Protein AF-A0A2K4G6V0-F1 (afdb_monomer)

Secondary structure (DSSP, 8-state):
--HHHHHHHHHHHHTT-S----STT--TTTTHHHHHTTS----

Mean predicted aligned error: 9.3 Å

Solvent-accessible surface area (backbone atoms only — not comparable to full-atom values): 2909 Å² total; per-residue (Å²): 127,76,61,62,32,56,51,55,31,54,50,38,48,76,74,64,50,93,76,70,87,57,49,99,80,67,50,88,73,65,62,47,73,68,60,53,71,78,70,76,74,86,133

Structure (mmCIF, N/CA/C/O backbone):
data_AF-A0A2K4G6V0-F1
#
_entry.id   AF-A0A2K4G6V0-F1
#
loop_
_atom_site.group_PDB
_atom_site.id
_atom_site.type_symbol
_atom_site.label_atom_id
_atom_site.label_alt_id
_atom_site.label_comp_id
_atom_site.label_asym_id
_atom_site.label_entity_id
_atom_site.label_seq_id
_atom_site.pdbx_PDB_ins_code
_atom_site.Cartn_x
_atom_site.Cartn_y
_atom_site.Cartn_z
_atom_site.occupancy
_atom_site.B_iso_or_equiv
_atom_site.auth_seq_id
_atom_site.auth_comp_id
_atom_site.auth_asym_id
_atom_site.auth_atom_id
_atom_site.pdbx_PDB_model_num
ATOM 1 N N . HIS A 1 1 ? 11.521 -9.318 -8.778 1.00 60.06 1 HIS A N 1
ATOM 2 C CA . HIS A 1 1 ? 10.417 -9.960 -8.044 1.00 60.06 1 HIS A CA 1
ATOM 3 C C . HIS A 1 1 ? 9.493 -8.858 -7.531 1.00 60.06 1 HIS A C 1
ATOM 5 O O . HIS A 1 1 ? 9.828 -8.227 -6.537 1.00 60.06 1 HIS A O 1
ATOM 11 N N . PRO A 1 2 ? 8.429 -8.504 -8.266 1.00 62.69 2 PRO A N 1
ATOM 12 C CA . PRO A 1 2 ? 7.432 -7.528 -7.807 1.00 62.69 2 PRO A CA 1
ATOM 13 C C . PRO A 1 2 ? 6.542 -8.080 -6.673 1.00 62.69 2 PRO A C 1
ATOM 15 O O . PRO A 1 2 ? 5.924 -7.313 -5.940 1.00 62.69 2 PRO A O 1
ATOM 18 N N . ASP A 1 3 ? 6.547 -9.398 -6.485 1.00 79.25 3 ASP A N 1
ATOM 19 C CA . ASP A 1 3 ? 5.645 -10.146 -5.602 1.00 79.25 3 ASP A CA 1
ATOM 20 C C . ASP A 1 3 ? 5.934 -9.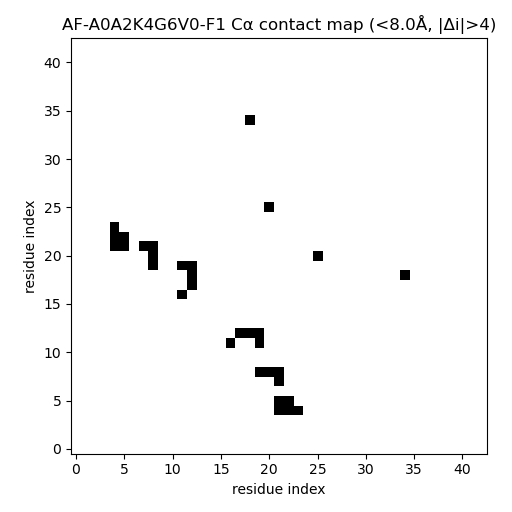931 -4.107 1.00 79.25 3 ASP A C 1
ATOM 22 O O . ASP A 1 3 ? 5.045 -10.050 -3.268 1.00 79.25 3 ASP A O 1
ATOM 26 N N . THR A 1 4 ? 7.168 -9.563 -3.753 1.00 87.38 4 THR A N 1
ATOM 27 C CA . THR A 1 4 ? 7.537 -9.250 -2.364 1.00 87.38 4 THR A CA 1
ATOM 28 C C . THR A 1 4 ? 6.782 -8.037 -1.841 1.00 87.38 4 THR A C 1
ATOM 30 O O . THR A 1 4 ? 6.376 -8.028 -0.683 1.00 87.38 4 THR A O 1
ATOM 33 N N . PHE A 1 5 ? 6.537 -7.027 -2.683 1.00 91.38 5 PHE A N 1
ATOM 34 C CA . PHE A 1 5 ? 5.766 -5.857 -2.266 1.00 91.38 5 PHE A CA 1
ATOM 35 C C . PHE A 1 5 ? 4.306 -6.208 -1.967 1.00 91.38 5 PHE A C 1
ATOM 37 O O . PHE A 1 5 ? 3.758 -5.683 -0.996 1.00 91.38 5 PHE A O 1
ATOM 44 N N . ALA A 1 6 ? 3.710 -7.121 -2.742 1.00 90.81 6 ALA A N 1
ATOM 45 C CA . ALA A 1 6 ? 2.360 -7.623 -2.495 1.00 90.81 6 ALA A CA 1
ATOM 46 C C . ALA A 1 6 ? 2.284 -8.374 -1.157 1.00 90.81 6 ALA A C 1
ATOM 48 O O . ALA A 1 6 ? 1.429 -8.060 -0.332 1.00 90.81 6 ALA A O 1
ATOM 49 N N . TRP A 1 7 ? 3.248 -9.261 -0.891 1.00 94.06 7 TRP A N 1
ATOM 50 C CA . TRP A 1 7 ? 3.327 -9.978 0.383 1.00 94.06 7 TRP A CA 1
ATOM 51 C C . TRP A 1 7 ? 3.429 -9.027 1.588 1.00 94.06 7 TRP A C 1
ATOM 53 O O . TRP A 1 7 ? 2.668 -9.153 2.543 1.00 94.06 7 TRP A O 1
ATOM 63 N N . PHE A 1 8 ? 4.300 -8.013 1.527 1.00 92.94 8 PHE A N 1
ATOM 64 C CA . PHE A 1 8 ? 4.409 -7.017 2.602 1.00 92.94 8 PHE A CA 1
ATOM 65 C C . PHE A 1 8 ? 3.116 -6.217 2.818 1.00 92.94 8 PHE A C 1
ATOM 67 O O . PHE A 1 8 ? 2.796 -5.873 3.957 1.00 92.94 8 PHE A O 1
ATOM 74 N N . ALA A 1 9 ? 2.372 -5.913 1.748 1.00 92.56 9 ALA A N 1
ATOM 75 C CA . ALA A 1 9 ? 1.086 -5.235 1.876 1.00 92.56 9 ALA A CA 1
ATOM 76 C C . ALA A 1 9 ? 0.068 -6.114 2.616 1.00 92.56 9 ALA A C 1
ATOM 78 O O . ALA A 1 9 ? -0.567 -5.653 3.565 1.00 92.56 9 ALA A O 1
ATOM 79 N N . GLU A 1 10 ? -0.048 -7.381 2.216 1.00 94.75 10 GLU A N 1
ATOM 80 C CA . GLU A 1 10 ? -0.942 -8.357 2.845 1.00 94.75 10 GLU A CA 1
ATOM 81 C C . GLU A 1 10 ? -0.626 -8.563 4.329 1.00 94.75 10 GLU A C 1
ATOM 83 O O . GLU A 1 10 ? -1.538 -8.543 5.158 1.00 94.75 10 GLU A O 1
ATOM 88 N N . GLU A 1 11 ? 0.652 -8.709 4.685 1.00 97.00 11 GLU A N 1
ATOM 89 C CA . GLU A 1 11 ? 1.065 -8.861 6.083 1.00 97.00 11 GLU A CA 1
ATOM 90 C C . GLU A 1 11 ? 0.746 -7.614 6.917 1.00 97.00 11 GLU A C 1
ATOM 92 O O . GLU A 1 11 ? 0.225 -7.734 8.025 1.00 97.00 11 GLU A O 1
ATOM 97 N N . GLY A 1 12 ? 0.955 -6.409 6.375 1.00 94.62 12 GLY A N 1
ATOM 98 C CA . GLY A 1 12 ? 0.577 -5.170 7.060 1.00 94.62 12 GLY A CA 1
ATOM 99 C C . GLY A 1 12 ? -0.924 -5.099 7.367 1.00 94.62 12 GLY A C 1
ATOM 100 O O . GLY A 1 12 ? -1.322 -4.712 8.470 1.00 94.62 12 GLY A O 1
ATOM 101 N N . TYR A 1 13 ? -1.773 -5.536 6.434 1.00 94.12 13 TYR A N 1
ATOM 102 C CA . TYR A 1 1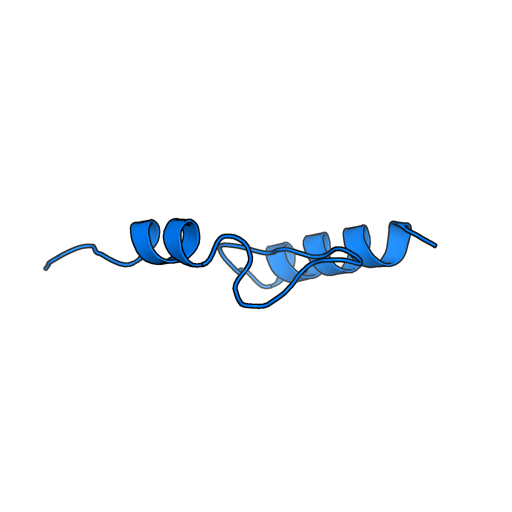3 ? -3.214 -5.596 6.681 1.00 94.12 13 TYR A CA 1
ATOM 103 C C . TYR A 1 13 ? -3.583 -6.662 7.721 1.00 94.12 13 TYR A C 1
ATOM 105 O O . TYR A 1 13 ? -4.413 -6.392 8.589 1.00 94.12 13 TYR A O 1
ATOM 113 N N . LYS A 1 14 ? -2.928 -7.833 7.712 1.00 96.38 14 LYS A N 1
ATOM 114 C CA . LYS A 1 14 ? -3.121 -8.877 8.742 1.00 96.38 14 LYS A CA 1
ATOM 115 C C . LYS A 1 14 ? -2.718 -8.410 10.143 1.00 96.38 14 LYS A C 1
ATOM 117 O O . LYS A 1 14 ? -3.331 -8.828 11.121 1.00 96.38 14 LYS A O 1
ATOM 122 N N . MET A 1 15 ? -1.730 -7.521 10.244 1.00 95.44 15 MET A N 1
ATOM 123 C CA . MET A 1 15 ? -1.306 -6.902 11.507 1.00 95.44 15 MET A CA 1
ATOM 124 C C . MET A 1 15 ? -2.272 -5.814 12.014 1.00 95.44 15 MET A C 1
ATOM 126 O O . MET A 1 15 ? -2.112 -5.338 13.136 1.00 95.44 15 MET A O 1
ATOM 130 N N . GLY A 1 16 ? -3.272 -5.415 11.218 1.00 93.75 16 GLY A N 1
ATOM 131 C CA . GLY A 1 16 ? -4.283 -4.428 11.606 1.00 93.75 16 GLY A CA 1
ATOM 132 C C . GLY A 1 16 ? -3.934 -2.974 11.271 1.00 93.75 16 GLY A C 1
ATOM 133 O O . GLY A 1 16 ? -4.601 -2.057 11.760 1.00 93.75 16 GLY A O 1
ATOM 134 N N . PHE A 1 17 ? -2.920 -2.724 10.435 1.00 92.19 17 PHE A N 1
ATOM 135 C CA . PHE A 1 17 ? -2.664 -1.373 9.936 1.00 92.19 17 PHE A CA 1
ATOM 136 C C . PHE A 1 17 ? -3.817 -0.910 9.035 1.00 92.19 17 PHE A C 1
ATOM 138 O O . PHE A 1 17 ? -4.204 -1.593 8.090 1.00 92.19 17 PHE A O 1
ATOM 145 N N . LYS A 1 18 ? -4.354 0.287 9.307 1.00 88.75 18 LYS A N 1
ATOM 146 C CA . LYS A 1 18 ? -5.485 0.857 8.550 1.00 88.75 18 LYS A CA 1
ATOM 147 C C . LYS A 1 18 ? -5.122 1.225 7.110 1.00 88.75 18 LYS A C 1
ATOM 149 O O . LYS A 1 18 ? -5.970 1.145 6.233 1.00 88.75 18 LYS A O 1
ATOM 154 N N . ASN A 1 19 ? -3.880 1.650 6.882 1.00 87.50 19 ASN A N 1
ATOM 155 C CA . ASN A 1 19 ? -3.367 2.046 5.575 1.00 87.50 19 ASN A CA 1
ATOM 156 C C . ASN A 1 19 ? -1.986 1.420 5.381 1.00 87.50 19 ASN A C 1
ATOM 158 O O . ASN A 1 19 ? -1.090 1.666 6.189 1.00 87.50 19 ASN A O 1
ATOM 162 N N . VAL A 1 20 ? -1.807 0.649 4.308 1.00 90.56 20 VAL A N 1
ATOM 163 C CA . VAL A 1 20 ? -0.526 0.023 3.958 1.00 90.56 20 VAL A CA 1
ATOM 164 C C . VAL A 1 20 ? -0.199 0.349 2.504 1.00 90.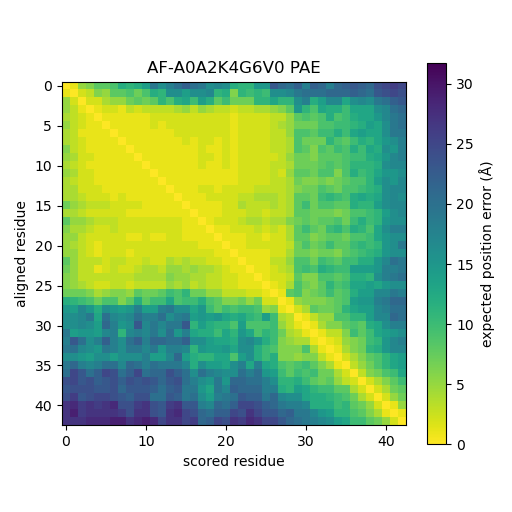56 20 VAL A C 1
ATOM 166 O O . VAL A 1 20 ? -0.985 0.060 1.605 1.00 90.56 20 VAL A O 1
ATOM 169 N N . ALA A 1 21 ? 0.971 0.944 2.268 1.00 90.12 21 ALA A N 1
ATOM 170 C CA . ALA A 1 21 ? 1.504 1.197 0.933 1.00 90.12 21 ALA A CA 1
ATOM 171 C C . ALA A 1 21 ? 2.854 0.487 0.789 1.00 90.12 21 ALA A C 1
ATOM 173 O O . ALA A 1 21 ? 3.790 0.766 1.535 1.00 90.12 21 ALA A O 1
ATOM 174 N N . SER A 1 22 ? 2.952 -0.426 -0.176 1.00 91.75 22 SER A N 1
ATOM 175 C CA . SER A 1 22 ? 4.146 -1.234 -0.428 1.00 91.75 22 SER A CA 1
ATOM 176 C C . SER A 1 22 ? 4.405 -1.296 -1.930 1.00 91.75 22 SER A C 1
ATOM 178 O O . SER A 1 22 ? 3.553 -1.731 -2.700 1.00 91.75 22 SER A O 1
ATOM 180 N N . GLY A 1 23 ? 5.567 -0.810 -2.362 1.00 89.38 23 GLY A N 1
ATOM 181 C CA . GLY A 1 23 ? 5.944 -0.747 -3.770 1.00 89.38 23 GLY A CA 1
ATOM 182 C C . GLY A 1 23 ? 7.321 -0.106 -3.966 1.00 89.38 23 GLY A C 1
ATOM 183 O O . GLY A 1 23 ? 7.783 0.634 -3.095 1.00 89.38 23 GLY A O 1
ATOM 184 N N . PRO A 1 24 ? 7.982 -0.334 -5.113 1.00 87.69 24 PRO A N 1
ATOM 185 C CA . PRO A 1 24 ? 9.383 0.054 -5.332 1.00 87.69 24 PRO A CA 1
ATOM 186 C C . PRO A 1 24 ? 9.638 1.569 -5.257 1.00 87.69 24 PRO A C 1
ATOM 188 O O . PRO A 1 24 ? 10.741 2.008 -4.926 1.00 87.69 24 PRO A O 1
ATOM 191 N N . LEU A 1 25 ? 8.614 2.380 -5.535 1.00 84.56 25 LEU A N 1
ATOM 192 C CA . LEU A 1 25 ? 8.687 3.843 -5.526 1.00 84.56 25 LEU A CA 1
ATOM 193 C C . LEU A 1 25 ? 7.965 4.483 -4.332 1.00 84.56 25 LEU A C 1
ATOM 195 O O . LEU A 1 25 ? 7.901 5.707 -4.252 1.00 84.56 25 L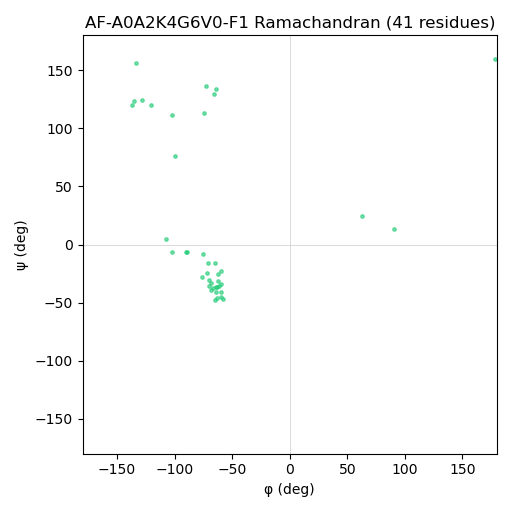EU A O 1
ATOM 199 N N . VAL A 1 26 ? 7.438 3.689 -3.393 1.00 83.06 26 VAL A N 1
ATOM 200 C CA . VAL A 1 26 ? 6.749 4.228 -2.214 1.00 83.06 26 VAL A CA 1
ATOM 201 C C . VAL A 1 26 ? 7.743 5.025 -1.363 1.00 83.06 26 VAL A C 1
ATOM 203 O O . VAL A 1 26 ? 8.878 4.601 -1.121 1.00 83.06 26 VAL A O 1
ATOM 206 N N . ARG A 1 27 ? 7.330 6.218 -0.937 1.00 82.25 27 ARG A N 1
ATOM 207 C CA . ARG A 1 27 ? 8.070 7.122 -0.046 1.00 82.25 27 ARG A CA 1
ATOM 208 C C . ARG A 1 27 ? 7.119 7.634 1.029 1.00 82.25 27 ARG A C 1
ATOM 210 O O . ARG A 1 27 ? 5.916 7.676 0.805 1.00 82.25 27 ARG A O 1
ATOM 217 N N . SER A 1 28 ? 7.654 8.044 2.175 1.00 64.31 28 SER A N 1
ATOM 218 C CA . SER A 1 28 ? 6.862 8.505 3.326 1.00 64.31 28 SER A CA 1
ATOM 219 C C . SER A 1 28 ? 5.972 9.721 3.036 1.00 64.31 28 SER A C 1
ATOM 221 O O . SER A 1 28 ? 4.976 9.917 3.720 1.00 64.31 28 SER A O 1
ATOM 223 N N . SER A 1 29 ? 6.293 10.521 2.018 1.00 68.50 29 SER A N 1
ATOM 224 C CA . SER A 1 29 ? 5.477 11.653 1.560 1.00 68.50 29 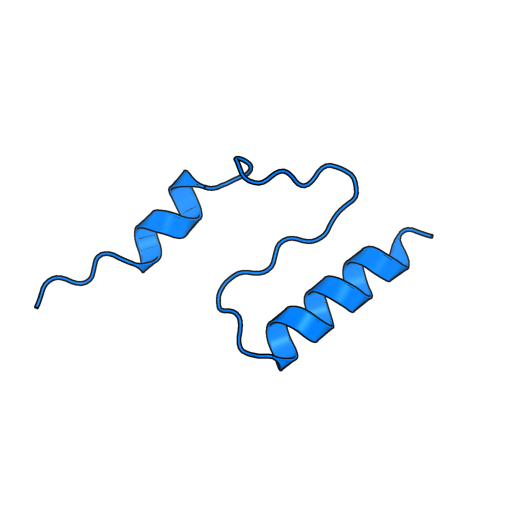SER A CA 1
ATOM 225 C C . SER A 1 29 ? 4.427 11.288 0.501 1.00 68.50 29 SER A C 1
ATOM 227 O O . SER A 1 29 ? 3.620 12.137 0.128 1.00 68.50 29 SER A O 1
ATOM 229 N N . TYR A 1 30 ? 4.413 10.050 -0.001 1.00 56.25 30 TYR A N 1
ATOM 230 C CA . TYR A 1 30 ? 3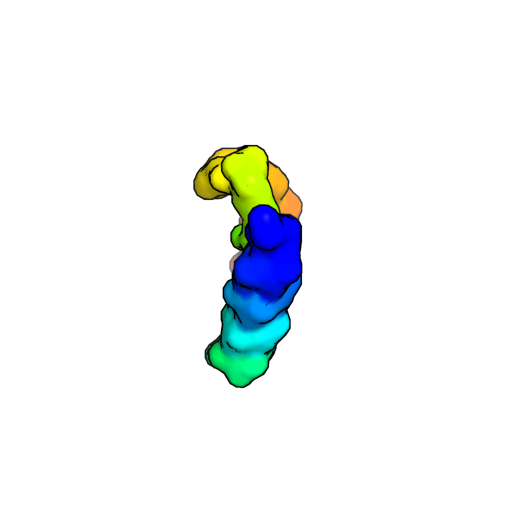.459 9.608 -1.016 1.00 56.25 30 TYR A CA 1
ATOM 231 C C . TYR A 1 30 ? 2.076 9.398 -0.371 1.00 56.25 30 TYR A C 1
ATOM 233 O O . TYR A 1 30 ? 1.915 8.514 0.465 1.00 56.25 30 TYR A O 1
ATOM 241 N N . HIS A 1 31 ? 1.092 10.230 -0.739 1.00 60.34 31 HIS A N 1
ATOM 242 C CA . HIS A 1 31 ? -0.275 10.261 -0.180 1.00 60.34 31 HIS A CA 1
ATOM 243 C C . HIS A 1 31 ? -0.391 10.609 1.320 1.00 60.34 31 HIS A C 1
ATOM 245 O O . HIS A 1 31 ? -1.376 10.246 1.969 1.00 60.34 31 HIS A O 1
ATOM 251 N N . ALA A 1 32 ? 0.582 11.325 1.895 1.00 60.72 32 ALA A N 1
ATOM 252 C CA . ALA A 1 32 ? 0.537 11.725 3.307 1.00 60.72 32 ALA A CA 1
ATOM 253 C C . ALA A 1 32 ? -0.694 12.598 3.647 1.00 60.72 32 ALA A C 1
ATOM 255 O O . ALA A 1 32 ? -1.281 12.467 4.719 1.00 60.72 32 ALA A O 1
ATOM 256 N N . ASP A 1 33 ? -1.144 13.436 2.714 1.00 60.12 33 ASP A N 1
ATOM 257 C CA . ASP A 1 33 ? -2.356 14.255 2.828 1.00 60.12 33 ASP A CA 1
ATOM 258 C C . ASP A 1 33 ? -3.642 13.409 2.925 1.00 60.12 33 ASP A C 1
ATOM 260 O O . ASP A 1 33 ? -4.558 13.72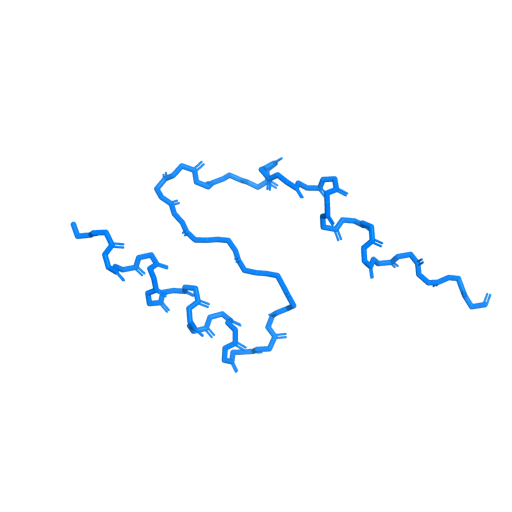9 3.688 1.00 60.12 33 ASP A O 1
ATOM 264 N N . GLN A 1 34 ? -3.697 12.289 2.201 1.00 59.41 34 GLN A N 1
ATOM 265 C CA . GLN A 1 34 ? -4.840 11.372 2.207 1.00 59.41 34 GLN A CA 1
ATOM 266 C C . GLN A 1 34 ? -4.886 10.511 3.478 1.00 59.41 34 GLN A C 1
ATOM 268 O O . GLN A 1 34 ? -5.974 10.158 3.934 1.00 59.41 34 GLN A O 1
ATOM 273 N N . GLN A 1 35 ? -3.732 10.232 4.097 1.00 57.59 35 GLN A N 1
ATOM 274 C CA . GLN A 1 35 ? -3.643 9.515 5.377 1.00 57.59 35 GLN A CA 1
ATOM 275 C C . GLN A 1 35 ? -4.149 10.355 6.563 1.00 57.59 35 GLN A C 1
ATOM 277 O O . GLN A 1 35 ? -4.791 9.819 7.467 1.00 57.59 35 GLN A O 1
ATOM 282 N N . VAL A 1 36 ? -3.915 11.673 6.554 1.00 59.09 36 VAL A N 1
ATOM 283 C CA . VAL A 1 36 ? -4.314 12.582 7.649 1.00 59.09 36 VAL A CA 1
ATOM 284 C C . VAL A 1 36 ? -5.836 12.766 7.731 1.00 59.09 36 VAL A C 1
ATOM 286 O O . VAL A 1 36 ? -6.385 12.912 8.824 1.00 59.09 36 VAL A O 1
ATOM 289 N N . ARG A 1 37 ? -6.555 12.679 6.603 1.00 59.06 37 ARG A N 1
ATOM 290 C CA . ARG A 1 37 ? -8.018 12.878 6.557 1.00 59.06 37 ARG A CA 1
ATOM 291 C C . ARG A 1 37 ? -8.834 11.831 7.331 1.00 59.06 37 ARG A C 1
ATOM 293 O O . ARG A 1 37 ? -9.995 12.093 7.619 1.00 59.06 37 ARG A O 1
ATOM 300 N N . GLY A 1 38 ? -8.251 10.687 7.699 1.00 54.78 38 GLY A N 1
ATOM 301 C CA . GLY A 1 38 ? -8.903 9.666 8.534 1.00 54.78 38 GLY A CA 1
ATOM 302 C C . GLY A 1 38 ? -8.691 9.823 10.048 1.00 54.78 38 G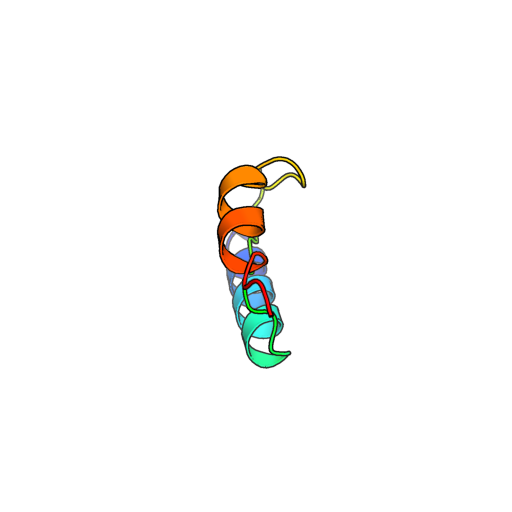LY A C 1
ATOM 303 O O . GLY A 1 38 ? -9.268 9.055 10.815 1.00 54.78 38 GLY A O 1
ATOM 304 N N . ALA A 1 39 ? -7.852 10.770 10.488 1.00 56.34 39 ALA A N 1
ATOM 305 C CA . ALA A 1 39 ? -7.456 10.933 11.893 1.00 56.34 39 ALA A CA 1
ATOM 306 C C . ALA A 1 39 ? -8.171 12.087 12.624 1.00 56.34 39 ALA A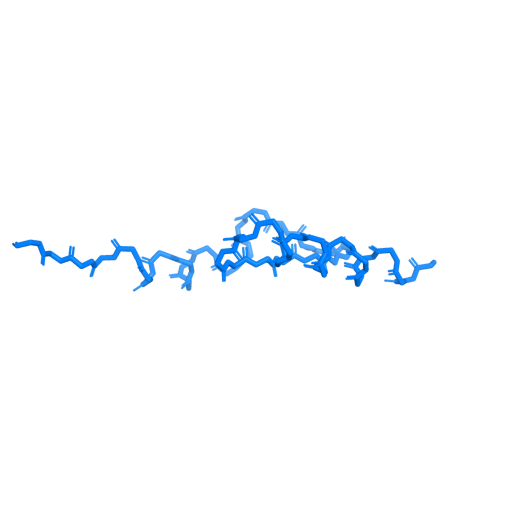 C 1
ATOM 308 O O . ALA A 1 39 ? -8.014 12.237 13.833 1.00 56.34 39 ALA A O 1
ATOM 309 N N . LEU A 1 40 ? -8.965 12.896 11.918 1.00 55.91 40 LEU A N 1
ATOM 310 C CA . LEU A 1 40 ? -9.654 14.058 12.480 1.00 55.91 40 LEU A CA 1
ATOM 311 C C . LEU A 1 40 ? -11.118 13.716 12.789 1.00 55.91 40 LEU A C 1
ATOM 313 O O . LEU A 1 40 ? -12.022 14.110 12.058 1.00 55.91 40 LEU A O 1
ATOM 317 N N . THR A 1 41 ? -11.350 12.985 13.879 1.00 50.09 41 THR A N 1
ATOM 318 C CA . THR A 1 41 ? -12.674 12.955 14.528 1.00 50.09 41 THR A CA 1
ATOM 319 C C . THR A 1 41 ? -12.576 13.862 15.755 1.00 50.09 41 THR A C 1
ATOM 321 O O . THR A 1 41 ? -11.805 13.524 16.655 1.00 50.09 41 THR A O 1
ATOM 324 N N . PRO A 1 42 ? -13.251 15.025 15.802 1.00 55.56 42 PRO A N 1
ATOM 325 C CA . PRO A 1 42 ? -13.320 15.813 17.026 1.00 55.56 42 PRO A CA 1
ATOM 326 C C . PRO A 1 42 ? -14.256 15.111 18.023 1.00 55.56 42 PRO A C 1
ATOM 328 O O . PRO A 1 42 ? -15.300 14.593 17.625 1.00 55.56 42 PRO A O 1
ATOM 331 N N . ALA A 1 43 ? -13.835 15.054 19.289 1.00 51.88 43 ALA A N 1
ATOM 332 C CA . ALA A 1 43 ? -14.684 14.694 20.425 1.00 51.88 43 ALA A CA 1
ATOM 333 C C . ALA A 1 43 ? -15.612 15.857 20.799 1.00 51.88 43 ALA A C 1
ATOM 335 O O . ALA A 1 43 ? -15.200 17.021 20.575 1.00 51.88 43 ALA A O 1
#

pLDDT: mean 77.09, std 16.39, range [50.09, 97.0]

Foldseek 3Di:
DQVVQVVQQVVCVVVPPPDDDGGPPDDPPVCPVVVVVVVDDDD

Sequence (43 aa):
HPDTFAWFAEEGYKMGFKNVASGPLVRSSYHADQQVRGALTPA

Radius of gyration: 12.57 Å; Cα contacts (8 Å, |Δi|>4): 16; chains: 1; bounding box: 25×26×28 Å